Protein AF-A0A539EEL9-F1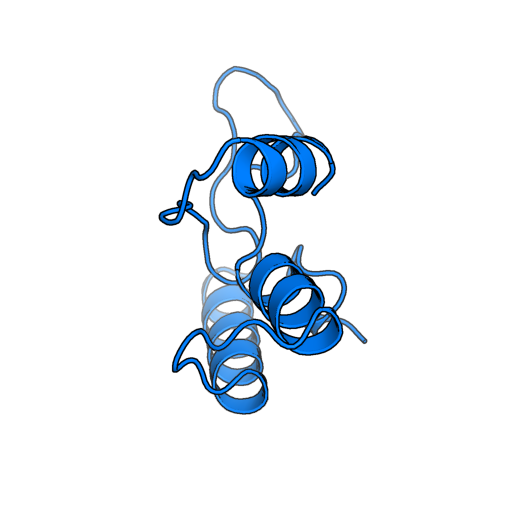 (afdb_monomer_lite)

pLDDT: mean 94.71, std 6.33, range [69.5, 98.56]

Foldseek 3Di:
DVVVVVVVVVPDDDDDFDALLDDDDPVDPPDSHTHHPLQVVVVCVVVVHDDVDDSVVSLVVSVVVCVVVVHDRNDPRSVD

Secondary structure (DSSP, 8-state):
-HHHHHHHHTT------BGGG---BTTBTT---SPBHHHHHHHHHHTT------HHHHHHHHHHHHHHTT-----SGGG-

Sequence (80 aa):
MANILATLQVGVTTVDSAVAGLGGCPYAQGASGNVATEDVIYMLHGMGITTGVDLPALIEVGRFICAKLERTNQSKVGRA

Structure (mmCIF, N/CA/C/O backbone):
data_AF-A0A539EEL9-F1
#
_entry.id   AF-A0A539EEL9-F1
#
loop_
_atom_site.group_PDB
_atom_site.id
_atom_site.type_symbol
_atom_site.label_atom_id
_atom_site.label_alt_id
_atom_site.label_comp_id
_atom_site.label_asym_id
_atom_site.label_entity_id
_atom_site.label_seq_id
_atom_site.pdbx_PDB_ins_code
_atom_site.Cartn_x
_atom_site.Cartn_y
_atom_site.Cartn_z
_atom_site.occupancy
_atom_site.B_iso_or_equiv
_atom_site.auth_seq_id
_atom_site.auth_comp_id
_atom_site.auth_asym_id
_atom_site.auth_atom_id
_atom_site.pdbx_PDB_model_num
ATOM 1 N N . MET A 1 1 ? 4.083 3.786 7.617 1.00 90.19 1 MET A N 1
ATOM 2 C CA . MET A 1 1 ? 3.259 2.925 8.495 1.00 90.19 1 MET A CA 1
ATOM 3 C C . MET A 1 1 ? 2.619 3.706 9.632 1.00 90.19 1 MET A C 1
ATOM 5 O O . MET A 1 1 ? 1.402 3.746 9.657 1.00 90.19 1 MET A O 1
ATOM 9 N N . ALA A 1 2 ? 3.381 4.377 10.508 1.00 95.12 2 ALA A N 1
ATOM 10 C CA . ALA A 1 2 ? 2.828 5.079 11.680 1.00 95.12 2 ALA A CA 1
ATOM 11 C C . ALA A 1 2 ? 1.638 6.012 11.372 1.00 95.12 2 ALA A C 1
ATOM 13 O O . ALA A 1 2 ? 0.614 5.922 12.037 1.00 95.12 2 ALA A O 1
ATOM 14 N N . ASN A 1 3 ? 1.729 6.830 10.316 1.00 96.50 3 ASN A N 1
ATOM 15 C CA . ASN A 1 3 ? 0.630 7.724 9.933 1.00 96.50 3 ASN A CA 1
ATOM 16 C C . ASN A 1 3 ? -0.649 6.960 9.564 1.00 96.50 3 ASN A C 1
ATOM 18 O O . ASN A 1 3 ? -1.724 7.370 9.970 1.00 96.50 3 ASN A O 1
ATOM 22 N N . ILE A 1 4 ? -0.536 5.830 8.857 1.00 97.31 4 ILE A N 1
ATOM 23 C CA . ILE A 1 4 ? -1.695 4.998 8.502 1.00 97.31 4 ILE A CA 1
ATOM 24 C C . ILE A 1 4 ? -2.319 4.393 9.760 1.00 97.31 4 ILE A C 1
ATOM 26 O O . ILE A 1 4 ? -3.533 4.426 9.923 1.00 97.31 4 ILE A O 1
ATOM 30 N N . LEU A 1 5 ? -1.501 3.893 10.689 1.00 97.19 5 LEU A N 1
ATOM 31 C CA . LEU A 1 5 ? -2.007 3.388 11.966 1.00 97.19 5 LEU A CA 1
ATOM 32 C C . LEU A 1 5 ? -2.781 4.474 12.732 1.00 97.19 5 LEU A C 1
ATOM 34 O O . LEU A 1 5 ? -3.882 4.213 13.211 1.00 97.19 5 LEU A O 1
ATOM 38 N N . ALA A 1 6 ? -2.243 5.6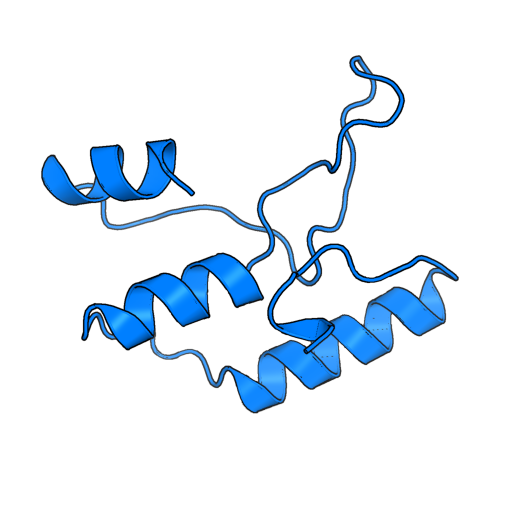93 12.794 1.00 98.06 6 ALA A N 1
ATOM 39 C CA . ALA A 1 6 ? -2.910 6.820 13.441 1.00 98.06 6 ALA A CA 1
ATOM 40 C C . ALA A 1 6 ? -4.235 7.191 12.748 1.00 98.06 6 ALA A C 1
ATOM 42 O O . ALA A 1 6 ? -5.221 7.477 13.423 1.00 98.06 6 ALA A O 1
ATOM 43 N N . THR A 1 7 ? -4.302 7.144 11.412 1.00 97.69 7 THR A N 1
ATOM 44 C CA . THR A 1 7 ? -5.547 7.436 10.681 1.00 97.69 7 THR A CA 1
ATOM 45 C C . THR A 1 7 ? -6.615 6.362 10.892 1.00 97.69 7 THR A C 1
ATOM 47 O O . THR A 1 7 ? -7.792 6.694 11.026 1.00 97.69 7 THR A O 1
ATOM 50 N N . LEU A 1 8 ? -6.223 5.085 10.978 1.00 97.12 8 LEU A N 1
ATOM 51 C CA . LEU A 1 8 ? -7.154 3.986 11.272 1.00 97.12 8 LEU A CA 1
ATOM 52 C C . LEU A 1 8 ? -7.826 4.178 12.643 1.00 97.12 8 LEU A C 1
ATOM 54 O O . LEU A 1 8 ? -9.020 3.929 12.787 1.00 97.12 8 LEU A O 1
ATOM 58 N N . GLN A 1 9 ? -7.086 4.681 13.637 1.00 96.81 9 GLN A N 1
ATOM 59 C CA . GLN A 1 9 ? -7.603 4.936 14.991 1.00 96.81 9 GLN A CA 1
ATOM 60 C C . GLN A 1 9 ? -8.686 6.021 15.043 1.00 96.81 9 GLN A C 1
ATOM 62 O O . GLN A 1 9 ? -9.500 6.019 15.964 1.00 96.81 9 GLN A O 1
ATOM 67 N N . VAL A 1 10 ? -8.720 6.927 14.062 1.00 97.81 10 VAL A N 1
ATOM 68 C CA . VAL A 1 10 ? -9.743 7.981 13.945 1.00 97.81 10 VAL A CA 1
ATOM 69 C C . VAL A 1 10 ? -10.813 7.659 12.895 1.00 97.81 10 VAL A C 1
ATOM 71 O O . VAL A 1 10 ? -11.584 8.534 12.511 1.00 97.81 10 VAL A O 1
ATOM 74 N N . GLY A 1 11 ? -10.886 6.402 12.442 1.00 97.62 11 GLY A N 1
ATOM 75 C CA . GLY A 1 11 ? -11.971 5.903 11.594 1.00 97.62 11 GLY A CA 1
ATOM 76 C C . GLY A 1 11 ? -11.751 6.032 10.086 1.00 97.62 11 GLY A C 1
ATOM 77 O O . GLY A 1 11 ? -12.688 5.802 9.324 1.00 97.62 11 GLY A O 1
ATOM 78 N N . VAL A 1 12 ? -10.543 6.370 9.620 1.00 98.19 12 VAL A N 1
ATOM 79 C CA . VAL A 1 12 ? -10.230 6.310 8.182 1.00 98.19 12 VAL A CA 1
ATOM 80 C C . VAL A 1 12 ? -10.196 4.850 7.733 1.00 98.19 12 VAL A C 1
ATOM 82 O O . VAL A 1 12 ? -9.515 4.035 8.345 1.00 98.19 12 VAL A O 1
ATOM 85 N N . THR A 1 13 ? -10.896 4.519 6.648 1.00 97.62 13 THR A 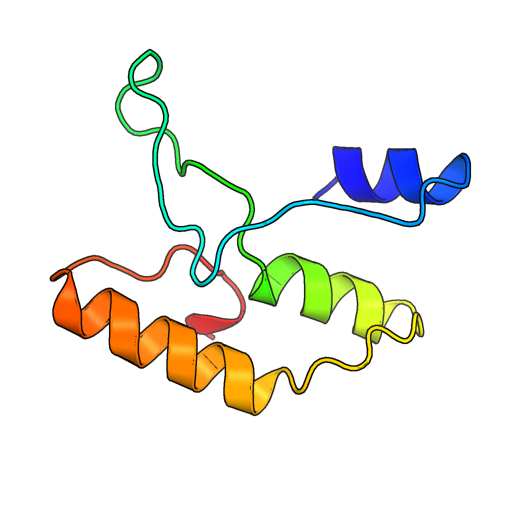N 1
ATOM 86 C CA . THR A 1 13 ? -11.001 3.143 6.120 1.00 97.62 13 THR A CA 1
ATOM 87 C C . THR A 1 13 ? -10.430 2.973 4.713 1.00 97.62 13 THR A C 1
ATOM 89 O O . THR A 1 13 ? -10.411 1.865 4.188 1.00 97.62 13 THR A O 1
ATOM 92 N N . THR A 1 14 ? -9.956 4.055 4.090 1.00 97.62 14 THR A N 1
ATOM 93 C CA . THR A 1 14 ? -9.375 4.052 2.739 1.00 97.62 14 THR A CA 1
ATOM 94 C C . THR A 1 14 ? -7.969 4.636 2.786 1.00 97.62 14 THR A C 1
ATOM 96 O O . THR A 1 14 ? -7.761 5.700 3.367 1.00 97.62 14 THR A O 1
ATOM 99 N N . VAL A 1 15 ? -7.004 3.925 2.202 1.00 96.56 15 VAL A N 1
ATOM 100 C CA . VAL A 1 15 ? -5.583 4.290 2.203 1.00 96.56 15 VAL A CA 1
ATOM 101 C C . VAL A 1 15 ? -4.994 3.991 0.832 1.00 96.56 15 VAL A C 1
ATOM 103 O O . VAL A 1 15 ? -5.039 2.849 0.377 1.00 96.56 15 VAL A O 1
ATOM 106 N N . ASP A 1 16 ? -4.376 4.995 0.221 1.00 97.38 16 ASP A N 1
ATOM 107 C CA . ASP A 1 16 ? -3.650 4.817 -1.032 1.00 97.38 16 ASP A CA 1
ATOM 108 C C . ASP A 1 16 ? -2.244 4.260 -0.783 1.00 97.38 16 ASP A C 1
ATOM 110 O O . ASP A 1 16 ? -1.558 4.596 0.189 1.00 97.38 16 ASP A O 1
ATOM 114 N N . SER A 1 17 ? -1.802 3.387 -1.683 1.00 97.44 17 SER A N 1
ATOM 115 C CA . SER A 1 17 ? -0.477 2.768 -1.662 1.00 97.44 17 SER A CA 1
ATOM 116 C C . SER A 1 17 ? -0.052 2.387 -3.080 1.00 97.44 17 SER A C 1
ATOM 118 O O . SER A 1 17 ? -0.856 2.457 -4.009 1.00 97.44 17 SER A O 1
ATOM 120 N N . ALA A 1 18 ? 1.207 1.987 -3.258 1.00 97.50 18 ALA A N 1
ATOM 121 C CA . ALA A 1 18 ? 1.700 1.497 -4.540 1.00 97.50 18 ALA A CA 1
ATOM 122 C C . ALA A 1 18 ? 2.381 0.138 -4.376 1.00 97.50 18 ALA A C 1
ATOM 124 O O . ALA A 1 18 ? 3.175 -0.057 -3.452 1.00 97.50 18 ALA A O 1
ATOM 125 N N . VAL A 1 19 ? 2.113 -0.782 -5.305 1.00 97.81 19 VAL A N 1
ATOM 126 C CA . VAL A 1 19 ? 2.768 -2.097 -5.352 1.00 97.81 19 VAL A CA 1
ATOM 127 C C . VAL A 1 19 ? 4.286 -1.936 -5.303 1.00 97.81 19 VAL A C 1
ATOM 129 O O . VAL A 1 19 ? 4.815 -1.014 -5.925 1.00 97.81 19 VAL A O 1
ATOM 132 N N . ALA A 1 20 ? 4.982 -2.774 -4.535 1.00 96.81 20 ALA A N 1
ATOM 133 C CA . ALA A 1 20 ? 6.433 -2.742 -4.355 1.00 96.81 20 ALA A CA 1
ATOM 134 C C . ALA A 1 20 ? 7.026 -1.378 -3.927 1.00 96.81 20 ALA A C 1
ATOM 136 O O . ALA A 1 20 ? 8.236 -1.161 -4.053 1.00 96.81 20 ALA A O 1
ATOM 137 N N . GLY A 1 21 ? 6.198 -0.445 -3.438 1.00 95.69 21 GLY A N 1
ATOM 138 C CA . GLY A 1 21 ? 6.592 0.938 -3.152 1.00 95.69 21 GLY A CA 1
ATOM 139 C C . GLY A 1 21 ? 6.923 1.749 -4.409 1.00 95.69 21 GLY A C 1
ATOM 140 O O . GLY A 1 21 ? 7.782 2.629 -4.370 1.00 95.69 21 GLY A O 1
ATOM 141 N N . LEU A 1 22 ? 6.292 1.436 -5.546 1.00 94.00 22 LEU A N 1
ATOM 142 C CA . LEU A 1 22 ? 6.550 2.125 -6.809 1.00 94.00 22 LEU A CA 1
ATOM 143 C C . LEU A 1 22 ? 6.297 3.636 -6.730 1.00 94.00 22 LEU A C 1
ATOM 145 O O . LEU A 1 22 ? 5.425 4.138 -6.017 1.00 94.00 22 LEU A O 1
ATOM 149 N N . GLY A 1 23 ? 7.060 4.353 -7.553 1.00 90.31 23 GLY A N 1
ATOM 150 C CA . GLY A 1 23 ? 7.066 5.807 -7.626 1.00 90.31 23 GLY A CA 1
ATOM 151 C C . GLY A 1 23 ? 8.367 6.403 -7.095 1.00 90.31 23 GLY A C 1
ATOM 152 O O . GLY A 1 23 ? 9.451 5.818 -7.221 1.00 90.31 23 GLY A O 1
ATOM 153 N N . GLY A 1 24 ? 8.243 7.616 -6.569 1.00 87.31 24 GLY A N 1
ATOM 154 C CA . GLY A 1 24 ? 9.329 8.467 -6.099 1.00 87.31 24 GLY A CA 1
ATOM 155 C C . GLY A 1 24 ? 8.826 9.902 -5.953 1.00 87.31 24 GLY A C 1
ATOM 156 O O . GLY A 1 24 ? 7.790 10.255 -6.515 1.00 87.31 24 GLY A O 1
ATOM 157 N N . CYS A 1 25 ? 9.539 10.729 -5.194 1.00 84.06 25 CYS A N 1
ATOM 158 C CA . CYS A 1 25 ? 9.205 12.143 -5.061 1.00 84.06 25 CYS A CA 1
ATOM 159 C C . CYS A 1 25 ? 10.141 12.972 -5.955 1.00 84.06 25 CYS A C 1
ATOM 161 O O . CYS A 1 25 ? 11.352 12.926 -5.735 1.00 84.06 25 CYS A O 1
ATOM 163 N N . PRO A 1 26 ? 9.628 13.761 -6.919 1.00 85.56 26 PRO A N 1
ATOM 164 C CA . PRO A 1 26 ? 10.477 14.606 -7.764 1.00 85.56 26 PRO A CA 1
ATOM 165 C C . PRO A 1 26 ? 11.194 15.709 -6.967 1.00 85.56 26 PRO A C 1
ATOM 167 O O . PRO A 1 26 ? 12.201 16.237 -7.424 1.00 85.56 26 PRO A O 1
ATOM 170 N N . TYR A 1 27 ? 10.702 16.029 -5.766 1.00 87.31 27 TYR A N 1
ATOM 171 C CA . TYR A 1 27 ? 11.262 17.054 -4.882 1.00 87.31 27 TYR A CA 1
ATOM 172 C C . TYR A 1 27 ? 12.207 16.498 -3.807 1.00 87.31 27 TYR A C 1
ATOM 174 O O . TYR A 1 27 ? 12.901 17.273 -3.155 1.00 87.31 27 TYR A O 1
ATOM 182 N N . ALA A 1 28 ? 12.234 15.178 -3.592 1.00 83.19 28 ALA A N 1
ATOM 183 C CA . ALA A 1 28 ? 13.051 14.544 -2.558 1.00 83.19 28 ALA A CA 1
ATOM 184 C C . ALA A 1 28 ? 13.880 13.410 -3.167 1.00 83.19 28 ALA A C 1
ATOM 186 O O . ALA A 1 28 ? 13.439 12.262 -3.277 1.00 83.19 28 ALA A O 1
ATOM 187 N N . GLN A 1 29 ? 15.099 13.756 -3.575 1.00 76.25 29 GLN A N 1
ATOM 188 C CA . GLN A 1 29 ? 16.024 12.838 -4.223 1.00 76.25 29 GLN A CA 1
ATOM 189 C C . GLN A 1 29 ? 16.370 11.666 -3.291 1.00 76.25 29 GLN A C 1
ATOM 191 O O . GLN A 1 29 ? 16.789 11.862 -2.154 1.00 76.25 29 GLN A O 1
ATOM 196 N N . GLY A 1 30 ? 16.171 10.436 -3.770 1.00 72.44 30 GLY A N 1
ATOM 197 C CA . GLY A 1 30 ? 16.444 9.216 -3.002 1.00 72.44 30 GLY A CA 1
ATOM 198 C C . GLY A 1 30 ? 15.359 8.818 -1.994 1.00 72.44 30 GLY A C 1
ATOM 199 O O . GLY A 1 30 ? 15.514 7.799 -1.323 1.00 72.44 30 GLY A O 1
ATOM 200 N N . ALA A 1 31 ? 14.253 9.563 -1.891 1.00 76.19 31 ALA A N 1
ATOM 201 C CA . ALA A 1 31 ? 13.121 9.133 -1.077 1.00 76.19 31 ALA A CA 1
ATOM 202 C C . ALA A 1 31 ? 12.484 7.862 -1.662 1.00 76.19 31 ALA A C 1
ATOM 204 O O . ALA A 1 31 ? 12.315 7.736 -2.876 1.00 76.19 31 ALA A O 1
ATOM 205 N N . SER A 1 32 ? 12.072 6.946 -0.784 1.00 69.50 32 SER A N 1
ATOM 206 C CA . SER A 1 32 ? 11.492 5.642 -1.135 1.00 69.50 32 SER A CA 1
ATOM 207 C C . SER A 1 32 ? 10.167 5.719 -1.913 1.00 69.50 32 SER A C 1
ATOM 209 O O . SER A 1 32 ? 9.719 4.704 -2.426 1.00 69.50 32 SER A O 1
ATOM 211 N N . GLY A 1 33 ? 9.559 6.906 -2.038 1.00 77.69 33 GLY A N 1
ATOM 212 C CA . GLY A 1 33 ? 8.332 7.131 -2.801 1.00 77.69 33 GLY A CA 1
ATOM 213 C C . GLY A 1 33 ? 7.069 6.831 -1.998 1.00 77.69 33 GLY A C 1
ATOM 214 O O . GLY A 1 33 ? 6.946 7.253 -0.847 1.00 77.69 33 GLY A O 1
ATOM 215 N N . ASN A 1 34 ? 6.120 6.139 -2.629 1.00 93.88 34 ASN A N 1
ATOM 216 C CA . ASN A 1 34 ? 4.864 5.750 -1.998 1.00 93.88 34 ASN A CA 1
ATOM 217 C C . ASN A 1 34 ? 5.082 4.642 -0.966 1.00 93.88 34 ASN A C 1
ATOM 219 O O . ASN A 1 34 ? 6.060 3.895 -0.993 1.00 93.88 34 ASN A O 1
ATOM 223 N N . VAL A 1 35 ? 4.117 4.502 -0.066 1.00 95.81 35 VAL A N 1
ATOM 224 C CA . VAL A 1 35 ? 4.066 3.353 0.833 1.00 95.81 35 VAL A CA 1
ATOM 225 C C . VAL A 1 35 ? 3.796 2.068 0.038 1.00 95.81 35 VAL A C 1
ATOM 227 O O . VAL A 1 35 ? 2.924 2.052 -0.831 1.00 95.81 35 VAL A O 1
ATOM 230 N N . ALA A 1 36 ? 4.543 1.000 0.330 1.00 97.31 36 ALA A N 1
ATOM 231 C CA . ALA A 1 36 ? 4.378 -0.283 -0.343 1.00 97.31 36 ALA A CA 1
ATOM 232 C C . ALA A 1 36 ? 3.069 -0.969 0.074 1.00 97.31 36 ALA A C 1
ATOM 234 O O . ALA A 1 36 ? 2.809 -1.122 1.271 1.00 97.31 36 ALA A O 1
ATOM 235 N N . THR A 1 37 ? 2.257 -1.389 -0.898 1.00 98.25 37 THR A N 1
ATOM 236 C CA . THR A 1 37 ? 0.961 -2.037 -0.638 1.00 98.25 37 THR A CA 1
ATOM 237 C C . THR A 1 37 ? 1.120 -3.316 0.183 1.00 98.25 37 THR A C 1
ATOM 239 O O . THR A 1 37 ? 0.362 -3.533 1.120 1.00 98.25 37 THR A O 1
ATOM 242 N N . GLU A 1 38 ? 2.138 -4.128 -0.090 1.00 98.44 38 GLU A N 1
ATOM 243 C CA . GLU A 1 38 ? 2.430 -5.373 0.629 1.00 98.44 38 GLU A CA 1
ATOM 244 C C . GLU A 1 38 ? 2.654 -5.128 2.127 1.00 98.44 38 GLU A C 1
ATOM 246 O O . GLU A 1 38 ? 2.133 -5.861 2.964 1.00 98.44 38 GLU A O 1
ATOM 251 N N . ASP A 1 39 ? 3.378 -4.058 2.470 1.00 98.06 39 ASP A N 1
ATOM 252 C CA . ASP A 1 39 ? 3.662 -3.696 3.861 1.00 98.06 39 ASP A CA 1
ATOM 253 C C . ASP A 1 39 ? 2.382 -3.218 4.578 1.00 98.06 39 ASP A C 1
ATOM 255 O O . ASP A 1 39 ? 2.184 -3.516 5.758 1.00 98.06 39 ASP A O 1
ATOM 259 N N . VAL A 1 40 ? 1.490 -2.512 3.866 1.00 98.19 40 VAL A N 1
ATOM 260 C CA . VAL A 1 40 ? 0.170 -2.111 4.388 1.00 98.19 40 VAL A CA 1
ATOM 261 C C . VAL A 1 40 ? -0.705 -3.340 4.623 1.00 98.19 40 VAL A C 1
ATOM 263 O O . VAL A 1 40 ? -1.262 -3.489 5.708 1.00 98.19 40 VAL A O 1
ATOM 266 N N . ILE A 1 41 ? -0.812 -4.229 3.634 1.00 98.31 41 ILE A N 1
ATOM 267 C CA . ILE A 1 41 ? -1.650 -5.429 3.721 1.00 98.31 41 ILE A CA 1
ATOM 268 C C . ILE A 1 41 ? -1.154 -6.358 4.826 1.00 98.31 41 ILE A C 1
ATOM 270 O O . ILE A 1 41 ? -1.964 -6.809 5.629 1.00 98.31 41 ILE A O 1
ATOM 274 N N . TYR A 1 42 ? 0.158 -6.571 4.937 1.00 98.31 42 TYR A N 1
ATOM 275 C CA . TYR A 1 42 ? 0.745 -7.352 6.024 1.00 98.31 42 TYR A CA 1
ATOM 276 C C . TYR A 1 42 ? 0.380 -6.789 7.402 1.00 98.31 42 TYR A C 1
ATOM 278 O O . TYR A 1 42 ? -0.050 -7.534 8.283 1.00 98.31 42 TYR A O 1
ATOM 286 N N . MET A 1 43 ? 0.501 -5.469 7.585 1.00 98.06 43 MET A N 1
ATOM 287 C CA . MET A 1 43 ? 0.111 -4.810 8.833 1.00 98.06 43 MET A CA 1
ATOM 288 C C . MET A 1 43 ? -1.383 -5.006 9.123 1.00 98.06 43 MET A C 1
ATOM 290 O O . MET A 1 43 ? -1.740 -5.408 10.227 1.00 98.06 43 MET A O 1
ATOM 294 N N . LEU A 1 44 ? -2.254 -4.756 8.140 1.00 98.12 44 LEU A N 1
ATOM 295 C CA . LEU A 1 44 ? -3.705 -4.872 8.304 1.00 98.12 44 LEU A CA 1
ATOM 296 C C . LEU A 1 44 ? -4.138 -6.314 8.604 1.00 98.12 44 LEU A C 1
ATOM 298 O O . LEU A 1 44 ? -4.910 -6.532 9.537 1.00 98.12 44 LEU A O 1
ATOM 302 N N . HIS A 1 45 ? -3.600 -7.302 7.884 1.00 97.88 45 HIS A N 1
ATOM 303 C CA . HIS A 1 45 ? -3.854 -8.723 8.143 1.00 97.88 45 HIS A CA 1
ATOM 304 C C . HIS A 1 45 ? -3.370 -9.139 9.534 1.00 97.88 45 HIS A C 1
ATOM 306 O O . HIS A 1 45 ? -4.111 -9.798 10.258 1.00 97.88 45 HIS A O 1
ATOM 312 N N . GLY A 1 46 ? -2.177 -8.697 9.950 1.00 97.75 46 GLY A N 1
ATOM 313 C CA . GLY A 1 46 ? -1.653 -8.941 11.300 1.00 97.75 46 GLY A CA 1
ATOM 314 C C . GLY A 1 46 ? -2.493 -8.303 12.415 1.00 97.75 46 GLY A C 1
ATOM 315 O O . GLY A 1 46 ? -2.489 -8.787 13.543 1.00 97.75 46 GLY A O 1
ATOM 316 N N . MET A 1 47 ? -3.253 -7.253 12.096 1.00 97.38 47 MET A N 1
ATOM 317 C CA . MET A 1 47 ? -4.234 -6.622 12.988 1.00 97.38 47 MET A CA 1
ATOM 318 C C . MET A 1 47 ? -5.629 -7.273 12.917 1.00 97.38 47 MET A C 1
ATOM 320 O O . MET A 1 47 ? -6.543 -6.818 13.602 1.00 97.38 47 MET A O 1
ATOM 324 N N . GLY A 1 48 ? -5.823 -8.303 12.087 1.00 97.75 48 GLY A N 1
ATOM 325 C CA . GLY A 1 48 ? -7.122 -8.951 11.874 1.00 97.75 48 GLY A CA 1
ATOM 326 C C . GLY A 1 48 ? -8.100 -8.144 11.010 1.00 97.75 48 GLY A C 1
ATOM 327 O O . GLY A 1 48 ? -9.288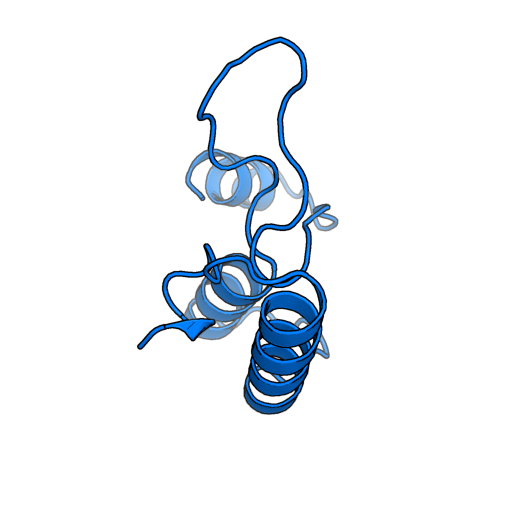 -8.459 10.969 1.00 97.75 48 GLY A O 1
ATOM 328 N N . ILE A 1 49 ? -7.629 -7.104 10.315 1.00 97.94 49 ILE A N 1
ATOM 329 C CA . ILE A 1 49 ? -8.454 -6.278 9.429 1.00 97.94 49 ILE A CA 1
ATOM 330 C C . ILE A 1 49 ? -8.537 -6.945 8.054 1.00 97.94 49 ILE A C 1
ATOM 332 O O . ILE A 1 49 ? -7.526 -7.214 7.403 1.00 97.94 49 ILE A O 1
ATOM 336 N N . THR A 1 50 ? -9.764 -7.185 7.592 1.00 97.62 50 THR A N 1
ATOM 337 C CA . THR A 1 50 ? -10.018 -7.775 6.272 1.00 97.62 50 THR A CA 1
ATOM 338 C C . THR A 1 50 ? -9.851 -6.729 5.175 1.00 97.62 50 THR A C 1
ATOM 340 O O . THR A 1 50 ? -10.444 -5.657 5.240 1.00 97.62 50 THR A O 1
ATOM 343 N N . THR A 1 51 ? -9.074 -7.064 4.145 1.00 98.06 51 THR A N 1
ATOM 344 C CA . THR A 1 51 ? -8.813 -6.183 2.992 1.00 98.06 51 THR A CA 1
ATOM 345 C C . THR A 1 51 ? -9.325 -6.747 1.667 1.00 98.06 51 THR A C 1
ATOM 347 O O . THR A 1 51 ? -9.422 -6.011 0.693 1.00 98.06 51 THR A O 1
ATOM 350 N N . GLY A 1 52 ? -9.619 -8.052 1.605 1.00 98.12 52 GLY A N 1
ATOM 351 C CA . GLY A 1 52 ? -9.953 -8.753 0.358 1.00 98.12 52 GLY A CA 1
ATOM 352 C C . GLY A 1 52 ? -8.761 -8.990 -0.582 1.00 98.12 52 GLY A C 1
ATOM 353 O O . GLY A 1 52 ? -8.961 -9.455 -1.699 1.00 98.12 52 GLY A O 1
ATOM 354 N N . VAL A 1 53 ? -7.534 -8.682 -0.149 1.00 98.31 53 VAL A N 1
ATOM 355 C CA . VAL A 1 53 ? -6.314 -8.831 -0.957 1.00 98.31 53 VAL A CA 1
ATOM 356 C C . VAL A 1 53 ? -5.589 -10.129 -0.609 1.00 98.31 53 VAL A C 1
ATOM 358 O O . VAL A 1 53 ? -5.312 -10.391 0.561 1.00 98.31 53 VAL A O 1
ATOM 361 N N . ASP A 1 54 ? -5.228 -10.899 -1.634 1.00 98.44 54 ASP A N 1
ATOM 362 C CA . ASP A 1 54 ? -4.304 -12.031 -1.541 1.00 98.44 54 ASP A CA 1
ATOM 363 C C . ASP A 1 54 ? -2.857 -11.505 -1.500 1.00 98.44 54 ASP A C 1
ATOM 365 O O . ASP A 1 54 ? -2.334 -10.985 -2.490 1.00 98.44 54 ASP A O 1
ATOM 369 N N . LEU A 1 55 ? -2.227 -11.590 -0.324 1.00 98.19 55 LEU A N 1
ATOM 370 C CA . LEU A 1 55 ? -0.876 -11.076 -0.105 1.00 98.19 55 LEU A CA 1
ATOM 371 C C . LEU A 1 55 ? 0.194 -11.857 -0.899 1.00 98.19 55 LEU A C 1
ATOM 373 O O . LEU A 1 55 ? 0.995 -11.203 -1.568 1.00 98.19 55 LEU A O 1
ATOM 377 N N . PRO A 1 56 ? 0.228 -13.206 -0.895 1.00 98.00 56 PRO A N 1
ATOM 378 C CA . PRO A 1 56 ? 1.105 -13.971 -1.784 1.00 98.00 56 PRO A CA 1
ATOM 379 C C . PRO A 1 56 ? 1.002 -13.571 -3.261 1.00 98.00 56 PRO A C 1
ATOM 381 O O . PRO A 1 56 ? 2.029 -13.321 -3.897 1.00 98.00 56 PRO A O 1
ATOM 384 N N . ALA A 1 57 ? -0.214 -13.442 -3.800 1.00 98.56 57 ALA A N 1
ATOM 385 C CA . ALA A 1 57 ? -0.406 -13.025 -5.189 1.00 98.56 57 ALA A CA 1
ATOM 386 C C . ALA A 1 57 ? 0.105 -11.595 -5.437 1.00 98.56 57 ALA A C 1
ATOM 388 O O . ALA A 1 57 ? 0.735 -11.325 -6.460 1.00 98.56 57 ALA A O 1
ATOM 389 N N . LEU A 1 58 ? -0.106 -10.676 -4.489 1.00 98.56 58 LEU A N 1
ATOM 390 C CA . LEU A 1 58 ? 0.408 -9.309 -4.583 1.00 98.56 58 LEU A CA 1
ATOM 391 C C . LEU A 1 58 ? 1.947 -9.266 -4.596 1.00 98.56 58 LEU A C 1
ATOM 393 O O . LEU A 1 58 ? 2.527 -8.494 -5.361 1.00 98.56 58 LEU A O 1
ATOM 397 N N . ILE A 1 59 ? 2.614 -10.112 -3.804 1.00 98.50 59 ILE A N 1
ATOM 398 C CA . ILE A 1 59 ? 4.084 -10.213 -3.788 1.00 98.50 59 ILE A CA 1
ATOM 399 C C . ILE A 1 59 ? 4.620 -10.657 -5.159 1.00 98.50 59 ILE A C 1
ATOM 401 O O . ILE A 1 59 ? 5.628 -10.117 -5.624 1.00 98.50 59 ILE A O 1
ATOM 405 N N . GLU A 1 60 ? 3.952 -11.600 -5.834 1.00 98.56 60 GLU A N 1
ATOM 406 C CA . GLU A 1 60 ? 4.307 -12.010 -7.204 1.00 98.56 60 GLU A CA 1
ATOM 407 C C . GLU A 1 60 ? 4.204 -10.839 -8.191 1.00 98.56 60 GLU A C 1
ATOM 409 O O . GLU A 1 60 ? 5.112 -10.620 -8.998 1.00 98.56 60 GLU A O 1
ATOM 414 N N . VAL A 1 61 ? 3.141 -10.033 -8.088 1.00 98.44 61 VAL A N 1
ATOM 415 C CA . VAL A 1 61 ? 2.972 -8.825 -8.914 1.00 98.44 61 VAL A CA 1
ATOM 416 C C . VAL A 1 61 ? 4.100 -7.826 -8.650 1.00 98.44 61 VAL A C 1
ATOM 418 O O . VAL A 1 61 ? 4.678 -7.294 -9.603 1.00 98.44 61 VAL A O 1
ATOM 421 N N . GLY A 1 62 ? 4.460 -7.606 -7.382 1.00 98.06 62 GLY A N 1
ATOM 422 C CA . GLY A 1 62 ? 5.584 -6.753 -6.995 1.00 98.06 62 GLY A CA 1
ATOM 423 C C . GLY A 1 62 ? 6.911 -7.228 -7.587 1.00 98.06 62 GLY A C 1
ATOM 424 O O . GLY A 1 62 ? 7.651 -6.434 -8.173 1.00 98.06 62 GLY A O 1
ATOM 425 N N . ARG A 1 63 ? 7.192 -8.536 -7.528 1.00 98.00 63 ARG A N 1
ATOM 426 C CA . ARG A 1 63 ?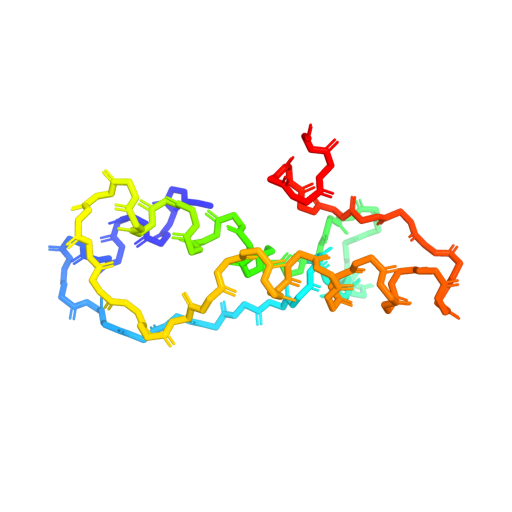 8.379 -9.129 -8.168 1.00 98.00 63 ARG A CA 1
ATOM 427 C C . ARG A 1 63 ? 8.375 -8.948 -9.683 1.00 98.00 63 ARG A C 1
ATOM 429 O O . ARG A 1 63 ? 9.390 -8.527 -10.240 1.00 98.00 63 ARG A O 1
ATOM 436 N N . PHE A 1 64 ? 7.246 -9.209 -10.338 1.00 98.56 64 PHE A N 1
ATOM 437 C CA . PHE A 1 64 ? 7.094 -9.040 -11.783 1.00 98.56 64 PHE A CA 1
ATOM 438 C C . PHE A 1 64 ? 7.418 -7.610 -12.233 1.00 98.56 64 PHE A C 1
ATOM 440 O O . PHE A 1 64 ? 8.251 -7.416 -13.123 1.00 98.56 64 PHE A O 1
ATOM 447 N N . ILE A 1 65 ? 6.792 -6.601 -11.622 1.00 97.94 65 ILE A N 1
ATOM 448 C CA . ILE A 1 65 ? 6.945 -5.217 -12.084 1.00 97.94 65 ILE A CA 1
ATOM 449 C C . ILE A 1 65 ? 8.330 -4.650 -11.761 1.00 97.94 65 ILE A C 1
ATOM 451 O O . ILE A 1 65 ? 8.914 -3.953 -12.590 1.00 97.94 65 ILE A O 1
ATOM 455 N N . CYS A 1 66 ? 8.903 -4.999 -10.607 1.00 97.19 66 CYS A N 1
ATOM 456 C CA . CYS A 1 66 ? 10.269 -4.617 -10.254 1.00 97.19 66 CYS A CA 1
ATOM 457 C C . CYS A 1 66 ? 11.299 -5.189 -11.232 1.00 97.19 66 CYS A C 1
ATOM 459 O O . CYS A 1 66 ? 12.192 -4.459 -11.663 1.00 97.19 66 CYS A O 1
ATOM 461 N N . ALA A 1 67 ? 11.139 -6.453 -11.643 1.00 97.94 67 ALA A N 1
ATOM 462 C CA . ALA A 1 67 ? 11.990 -7.060 -12.662 1.00 97.94 67 ALA A CA 1
ATOM 463 C C . ALA A 1 67 ? 11.860 -6.347 -14.018 1.00 97.94 67 ALA A C 1
ATOM 465 O O . ALA A 1 67 ? 12.864 -6.100 -14.679 1.00 97.94 67 ALA A O 1
ATOM 466 N N . LYS A 1 68 ? 10.641 -5.963 -14.421 1.00 98.25 68 LYS A N 1
ATOM 467 C CA . LYS A 1 68 ? 10.401 -5.230 -15.678 1.00 98.25 68 LYS A CA 1
ATOM 468 C C . LYS A 1 68 ? 10.965 -3.814 -15.689 1.00 98.25 68 LYS A C 1
ATOM 470 O O . LYS A 1 68 ? 11.315 -3.321 -16.754 1.00 98.25 68 LYS A O 1
ATOM 475 N N . LEU A 1 69 ? 11.017 -3.167 -14.531 1.00 96.38 69 LEU A N 1
ATOM 476 C CA . LEU A 1 69 ? 11.545 -1.813 -14.384 1.00 96.38 69 LEU A CA 1
ATOM 477 C C . LEU A 1 69 ? 13.035 -1.784 -14.036 1.00 96.38 69 LEU A C 1
ATOM 479 O O . LEU A 1 69 ? 13.571 -0.693 -13.874 1.00 96.38 69 LEU A O 1
ATOM 483 N N . GLU A 1 70 ? 13.676 -2.947 -13.878 1.00 96.81 70 GLU A N 1
ATOM 484 C CA . GLU A 1 70 ? 15.069 -3.072 -13.431 1.00 96.81 70 GLU A CA 1
ATOM 485 C C . GLU A 1 70 ? 15.326 -2.310 -12.118 1.00 96.81 70 GLU A C 1
ATOM 487 O O . GLU A 1 70 ? 16.326 -1.613 -11.936 1.00 96.81 70 GLU A O 1
ATOM 492 N N . ARG A 1 71 ? 14.379 -2.418 -11.178 1.00 91.94 71 ARG A N 1
ATOM 493 C CA . ARG A 1 71 ? 14.417 -1.716 -9.889 1.00 91.94 71 ARG A CA 1
ATOM 494 C C . ARG A 1 71 ? 14.226 -2.675 -8.727 1.00 91.94 71 ARG A C 1
ATOM 496 O O . ARG A 1 71 ? 13.446 -3.618 -8.794 1.00 91.94 71 ARG A O 1
ATOM 503 N N . THR A 1 72 ? 14.884 -2.377 -7.613 1.00 93.31 72 THR A N 1
ATOM 504 C CA . THR A 1 72 ? 14.721 -3.125 -6.364 1.00 93.31 72 THR A CA 1
ATOM 505 C C . THR A 1 72 ? 13.334 -2.898 -5.765 1.00 93.31 72 THR A C 1
ATOM 507 O O . THR A 1 72 ? 12.897 -1.751 -5.635 1.00 93.31 72 THR A O 1
ATOM 510 N N . ASN A 1 73 ? 12.680 -3.984 -5.343 1.00 95.44 73 ASN A N 1
ATOM 511 C CA . ASN A 1 73 ? 11.429 -3.930 -4.589 1.00 95.44 73 ASN A CA 1
ATOM 512 C C . ASN A 1 73 ? 11.648 -3.212 -3.245 1.00 95.44 73 ASN A C 1
ATOM 514 O O . ASN A 1 73 ? 12.554 -3.571 -2.489 1.00 95.44 73 ASN A O 1
ATOM 518 N N . GLN A 1 74 ? 10.850 -2.180 -2.960 1.00 95.06 74 GLN A N 1
ATOM 519 C CA . GLN A 1 74 ? 10.984 -1.384 -1.737 1.00 95.06 74 GLN A CA 1
ATOM 520 C C . GLN A 1 74 ? 10.164 -1.938 -0.570 1.00 95.06 74 GLN A C 1
ATOM 522 O O . GLN A 1 74 ? 10.455 -1.599 0.581 1.00 95.06 74 GLN A O 1
ATOM 527 N N . SER A 1 75 ? 9.199 -2.826 -0.833 1.00 96.62 75 SER A N 1
ATOM 528 C CA . SER A 1 75 ? 8.489 -3.542 0.225 1.00 96.62 75 SER A CA 1
ATOM 529 C C . SER A 1 75 ? 9.479 -4.333 1.080 1.00 96.62 75 SER A C 1
ATOM 531 O O . SER A 1 75 ? 10.411 -4.970 0.577 1.00 96.62 75 SER A O 1
ATOM 533 N N . LYS A 1 76 ? 9.301 -4.283 2.401 1.00 96.00 76 LYS A N 1
ATOM 534 C CA . LYS A 1 76 ? 10.037 -5.170 3.312 1.00 96.00 76 LYS A CA 1
ATOM 535 C C . LYS A 1 76 ? 9.480 -6.587 3.240 1.00 96.00 76 LYS A C 1
ATOM 537 O O . LYS A 1 76 ? 10.260 -7.528 3.211 1.00 96.00 76 LYS A O 1
ATOM 542 N N . VAL A 1 77 ? 8.156 -6.713 3.158 1.00 96.69 77 VAL A N 1
ATOM 543 C CA . VAL A 1 77 ? 7.448 -7.996 3.058 1.00 96.69 77 VAL A CA 1
ATOM 544 C C . VAL A 1 77 ? 7.770 -8.704 1.744 1.00 96.69 77 VAL A C 1
ATOM 546 O O . VAL A 1 77 ? 8.110 -9.876 1.756 1.00 96.69 77 VAL A O 1
ATOM 549 N N . GLY A 1 78 ? 7.754 -7.99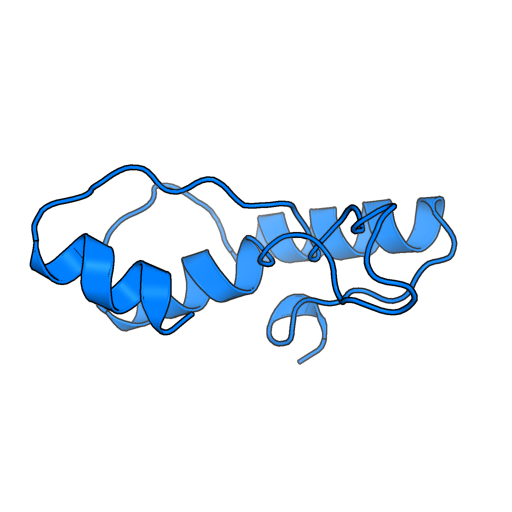2 0.617 1.00 94.25 78 GLY A N 1
ATOM 550 C CA . GLY A 1 78 ? 8.068 -8.557 -0.699 1.00 94.25 78 GLY A CA 1
ATOM 551 C C . GLY A 1 78 ? 9.540 -8.938 -0.907 1.00 94.25 78 GLY A C 1
ATOM 552 O O . GLY A 1 78 ? 9.873 -9.483 -1.958 1.00 94.25 78 GLY A O 1
ATOM 553 N N . ARG A 1 79 ? 10.420 -8.625 0.055 1.00 93.12 79 ARG A N 1
ATOM 554 C CA . ARG A 1 79 ? 11.844 -9.001 0.060 1.00 93.12 79 ARG A CA 1
ATOM 555 C C . ARG A 1 79 ? 12.196 -10.086 1.080 1.00 93.12 79 ARG A C 1
ATOM 557 O O . ARG A 1 79 ? 13.318 -10.584 1.015 1.00 93.12 79 ARG A O 1
ATOM 564 N N . ALA A 1 80 ? 11.310 -10.354 2.036 1.00 86.44 80 ALA A N 1
ATOM 565 C CA . ALA A 1 80 ? 11.487 -11.401 3.038 1.00 86.44 80 ALA A CA 1
ATOM 566 C C . ALA A 1 80 ? 11.192 -12.774 2.424 1.00 86.44 80 ALA A C 1
ATOM 568 O O . ALA A 1 80 ? 11.884 -13.733 2.828 1.00 86.44 80 ALA A O 1
#

Radius of gyration: 13.01 Å; chains: 1; bounding box: 28×31×31 Å